Protein AF-X1LSI9-F1 (afdb_monomer_lite)

Radius of gyration: 18.71 Å; chains: 1; bounding box: 46×50×49 Å

Organism: NCBI:txid412755

Foldseek 3Di:
DCCVPVNLVSVLVVQLVVVCVVCVVVVHDDDSVVSSVLSCLQFQWKAWCFAWPFPDDHRDIDGPVVLVVRQVVCVVVVTDRTDIGTDGHDSLVSQLPDLALVSNLVPDPVVVSVVVCVVVVRDGPCQAQVSCVVVVHDGPDPDDPPDDDDD

Sequence (151 aa):
DILHILGKEAVQRYLVDEVQKVYRSQGVNINNKHLETIAHQMLTKVCIDSSGDTELVPGELIDRFRYEDINAKVLAEGGEPATAHIVLLGITRASLNTDSWLSAASFQETTRVLTEAAVCGKIDRLIGLKENVIIGKLIPARYPASQEVPE

Structure (mmCIF, N/CA/C/O backbone):
data_AF-X1LSI9-F1
#
_entry.id   AF-X1LSI9-F1
#
loop_
_atom_site.group_PDB
_atom_site.id
_atom_site.type_symbol
_atom_site.label_atom_id
_atom_site.label_alt_id
_atom_site.label_comp_id
_atom_site.label_asym_id
_atom_site.label_entity_id
_atom_site.label_seq_id
_atom_site.pdbx_PDB_ins_code
_atom_site.Cartn_x
_atom_site.Cartn_y
_atom_site.Cartn_z
_atom_site.occupancy
_atom_site.B_iso_or_equiv
_atom_site.auth_seq_id
_atom_site.auth_comp_id
_atom_site.auth_asym_id
_atom_site.auth_atom_id
_atom_site.pdbx_PDB_model_num
ATOM 1 N N . ASP A 1 1 ? -9.027 -15.765 0.129 1.00 70.12 1 ASP A N 1
ATOM 2 C CA . ASP A 1 1 ? -10.120 -16.393 -0.648 1.00 70.12 1 ASP A CA 1
ATOM 3 C C . ASP A 1 1 ? -11.097 -15.394 -1.251 1.00 70.12 1 ASP A C 1
ATOM 5 O O . ASP A 1 1 ? -11.171 -15.341 -2.469 1.00 70.12 1 ASP A O 1
ATOM 9 N N . ILE A 1 2 ? -11.767 -14.530 -0.471 1.00 83.38 2 ILE A N 1
ATOM 10 C CA . ILE A 1 2 ? -12.724 -13.536 -1.022 1.00 83.38 2 ILE A CA 1
ATOM 11 C C . ILE A 1 2 ? -12.092 -12.658 -2.118 1.00 83.38 2 ILE A C 1
ATOM 13 O O . ILE A 1 2 ? -12.691 -12.490 -3.172 1.00 83.38 2 ILE A O 1
ATOM 17 N N . LEU A 1 3 ? -10.871 -12.146 -1.907 1.00 87.00 3 LEU A N 1
ATOM 18 C CA . LEU A 1 3 ? -10.196 -11.286 -2.890 1.00 87.00 3 LEU A CA 1
ATOM 19 C C . LEU A 1 3 ? -9.946 -11.989 -4.226 1.00 87.00 3 LEU A C 1
ATOM 21 O O . LEU A 1 3 ? -10.146 -11.396 -5.278 1.00 87.00 3 LEU A O 1
ATOM 25 N N . HIS A 1 4 ? -9.511 -13.246 -4.167 1.00 84.62 4 HIS A N 1
ATOM 26 C CA . HIS A 1 4 ? -9.143 -14.022 -5.346 1.00 84.62 4 HIS A CA 1
ATOM 27 C C . HIS A 1 4 ? -10.378 -14.492 -6.127 1.00 84.62 4 HIS A C 1
ATOM 29 O O . HIS A 1 4 ? -10.338 -14.565 -7.347 1.00 84.62 4 HIS A O 1
ATOM 35 N N . ILE A 1 5 ? -11.485 -14.770 -5.427 1.00 87.44 5 ILE A N 1
ATOM 36 C CA . ILE A 1 5 ? -12.710 -15.325 -6.021 1.00 87.44 5 ILE A CA 1
ATOM 37 C C . ILE A 1 5 ? -13.681 -14.221 -6.465 1.00 87.44 5 ILE A C 1
ATOM 39 O O . ILE A 1 5 ? -14.234 -14.283 -7.557 1.00 87.44 5 ILE A O 1
ATOM 43 N N . LEU A 1 6 ? -13.919 -13.225 -5.608 1.00 88.62 6 LEU A N 1
ATOM 44 C CA . LEU A 1 6 ? -14.973 -12.215 -5.778 1.00 88.62 6 LEU A CA 1
ATOM 45 C C . LEU A 1 6 ? -14.426 -10.811 -6.091 1.00 88.62 6 LEU A C 1
ATOM 47 O O . LEU A 1 6 ? -15.198 -9.892 -6.361 1.00 88.62 6 LEU A O 1
ATOM 51 N N . GLY A 1 7 ? -13.104 -10.628 -6.057 1.00 90.56 7 GLY A N 1
ATOM 52 C CA . GLY A 1 7 ? -12.444 -9.370 -6.396 1.00 90.56 7 GLY A CA 1
ATOM 53 C C . GLY A 1 7 ? -12.453 -8.312 -5.286 1.00 90.56 7 GLY A C 1
ATOM 54 O O . GLY A 1 7 ? -12.931 -8.518 -4.166 1.00 90.56 7 GLY A O 1
ATOM 55 N N . LYS A 1 8 ? -11.885 -7.139 -5.605 1.00 90.25 8 LYS A N 1
ATOM 56 C CA . LYS A 1 8 ? -11.628 -6.052 -4.638 1.00 90.25 8 LYS A CA 1
ATOM 57 C C . LYS A 1 8 ? -12.902 -5.491 -4.000 1.00 90.25 8 LYS A C 1
ATOM 59 O O . LYS A 1 8 ? -12.915 -5.209 -2.806 1.00 90.25 8 LYS A O 1
ATOM 64 N N . GLU A 1 9 ? -13.968 -5.337 -4.785 1.00 91.94 9 GLU A N 1
ATOM 65 C CA . GLU A 1 9 ? -15.197 -4.667 -4.343 1.00 91.94 9 GLU A CA 1
ATOM 66 C C . GLU A 1 9 ? -15.929 -5.501 -3.295 1.00 91.94 9 GLU A C 1
ATOM 68 O O . GLU A 1 9 ? -16.407 -4.971 -2.291 1.00 91.94 9 GLU A O 1
ATOM 73 N N . ALA A 1 10 ? -15.947 -6.822 -3.488 1.00 93.44 10 ALA A N 1
ATOM 74 C CA . ALA A 1 10 ? -16.509 -7.754 -2.525 1.00 93.44 10 ALA A CA 1
ATOM 75 C C . ALA A 1 10 ? -15.742 -7.721 -1.197 1.00 93.44 10 ALA A C 1
ATOM 77 O O . ALA A 1 10 ? -16.362 -7.701 -0.136 1.00 93.44 10 ALA A O 1
ATOM 78 N N . VAL A 1 11 ? -14.407 -7.651 -1.243 1.00 93.75 11 VAL A N 1
ATOM 79 C CA . VAL A 1 11 ? -13.572 -7.543 -0.035 1.00 93.75 11 VAL A CA 1
ATOM 80 C C . VAL A 1 11 ? -13.816 -6.232 0.699 1.00 93.75 11 VAL A C 1
ATOM 82 O O . VAL A 1 11 ? -13.988 -6.250 1.914 1.00 93.75 11 VAL A O 1
ATOM 85 N N . GLN A 1 12 ? -13.857 -5.102 -0.011 1.00 93.19 12 GLN A N 1
ATOM 86 C CA . GLN A 1 12 ? -14.129 -3.806 0.616 1.00 93.19 12 GLN A CA 1
ATOM 87 C C . GLN A 1 12 ? -15.495 -3.796 1.297 1.00 93.19 12 GLN A C 1
ATOM 89 O O . GLN A 1 12 ? -15.586 -3.410 2.460 1.00 93.19 12 GLN A O 1
ATOM 94 N N . ARG A 1 13 ? -16.537 -4.277 0.609 1.00 94.50 13 ARG A N 1
ATOM 95 C CA . ARG A 1 13 ? -17.886 -4.361 1.178 1.00 94.50 13 ARG A CA 1
ATOM 96 C C . ARG A 1 13 ? -17.917 -5.256 2.412 1.00 94.50 13 ARG A C 1
ATOM 98 O O . ARG A 1 13 ? -18.436 -4.844 3.440 1.00 94.50 13 ARG A O 1
ATOM 105 N N . TYR A 1 14 ? -17.288 -6.427 2.330 1.00 95.06 14 TYR A N 1
ATOM 106 C CA . TYR A 1 14 ? -17.179 -7.348 3.457 1.00 95.06 14 TYR A CA 1
ATOM 107 C C . TYR A 1 14 ? -16.507 -6.693 4.675 1.00 95.06 14 TYR A C 1
ATOM 109 O O . TYR A 1 14 ? -17.046 -6.748 5.776 1.00 95.06 14 TYR A O 1
ATOM 117 N N . LEU A 1 15 ? -15.364 -6.023 4.484 1.00 94.62 15 LEU A N 1
ATOM 118 C CA . LEU A 1 15 ? -14.651 -5.346 5.573 1.00 94.62 15 LEU A CA 1
ATOM 119 C C . LEU A 1 15 ? -15.494 -4.237 6.212 1.00 94.62 15 LEU A C 1
ATOM 121 O O . LEU A 1 15 ? -15.550 -4.138 7.437 1.00 94.62 15 LEU A O 1
ATOM 125 N N . VAL A 1 16 ? -16.154 -3.416 5.394 1.00 96.00 16 VAL A N 1
ATOM 126 C CA . VAL A 1 16 ? -17.010 -2.327 5.880 1.00 96.00 16 VAL A CA 1
ATOM 127 C C . VAL A 1 16 ? -18.192 -2.887 6.666 1.00 96.00 16 VAL A C 1
ATOM 129 O O . VAL A 1 16 ? -18.447 -2.420 7.774 1.00 96.00 16 VAL A O 1
ATOM 132 N N . ASP A 1 17 ? -18.872 -3.910 6.149 1.00 95.88 17 ASP A N 1
ATOM 133 C CA . ASP A 1 17 ? -20.044 -4.500 6.797 1.00 95.88 17 ASP A CA 1
ATOM 134 C C . ASP A 1 17 ? -19.693 -5.152 8.140 1.00 95.88 17 ASP A C 1
ATOM 136 O O . ASP A 1 17 ? -20.396 -4.931 9.129 1.00 95.88 17 ASP A O 1
ATOM 140 N N . GLU A 1 18 ? -18.598 -5.912 8.213 1.00 96.00 18 GLU A N 1
ATOM 141 C CA . GLU A 1 18 ? -18.164 -6.558 9.458 1.00 96.00 18 GLU A CA 1
ATOM 142 C C . GLU A 1 18 ? -17.761 -5.537 10.527 1.00 96.00 18 GLU A C 1
ATOM 144 O O . GLU A 1 18 ? -18.194 -5.633 11.677 1.00 96.00 18 GLU A O 1
ATOM 149 N N . VAL A 1 19 ? -17.004 -4.502 10.155 1.00 95.38 19 VAL A N 1
ATOM 150 C CA . VAL A 1 19 ? -16.617 -3.443 11.098 1.00 95.38 19 VAL A CA 1
ATOM 151 C C . VAL A 1 19 ? -17.843 -2.638 11.542 1.00 95.38 19 VAL A C 1
ATOM 153 O O . VAL A 1 19 ? -18.018 -2.371 12.734 1.00 95.38 19 VAL A O 1
ATOM 156 N N . GLN A 1 20 ? -18.748 -2.306 10.618 1.00 95.75 20 GLN A N 1
ATOM 157 C CA . GLN A 1 20 ? -19.965 -1.557 10.925 1.00 95.75 20 GLN A CA 1
ATOM 158 C C . GLN A 1 20 ? -20.893 -2.328 11.874 1.00 95.75 20 GLN A C 1
ATOM 160 O O . GLN A 1 20 ? -21.514 -1.709 12.741 1.00 95.75 20 GLN A O 1
ATOM 165 N N . LYS A 1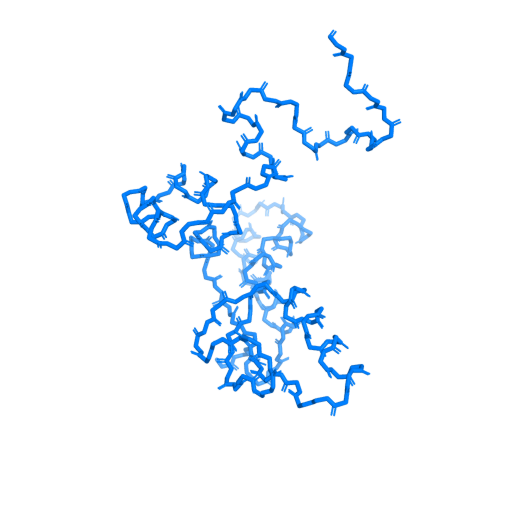 21 ? -20.994 -3.659 11.749 1.00 96.25 21 LYS A N 1
ATOM 166 C CA . LYS A 1 21 ? -21.785 -4.500 12.669 1.00 96.25 21 LYS A CA 1
ATOM 167 C C . LYS A 1 21 ? -21.322 -4.341 14.117 1.00 96.25 21 LYS A C 1
ATOM 169 O O . LYS A 1 21 ? -22.168 -4.173 14.992 1.00 96.25 21 LYS A O 1
ATOM 174 N N . VAL A 1 22 ? -20.010 -4.318 14.357 1.00 96.44 22 VAL A N 1
ATOM 175 C CA . VAL A 1 22 ? -19.431 -4.148 15.702 1.00 96.44 22 VAL A CA 1
ATOM 176 C C . VAL A 1 22 ? -19.699 -2.748 16.262 1.00 96.44 22 VAL A C 1
ATOM 178 O O . VAL A 1 22 ? -20.077 -2.605 17.424 1.00 96.44 22 VAL A O 1
ATOM 181 N N . TYR A 1 23 ? -19.564 -1.699 15.445 1.00 95.88 23 TYR A N 1
ATOM 182 C CA . TYR A 1 23 ? -19.891 -0.339 15.891 1.00 95.88 23 TYR A CA 1
ATOM 183 C C . TYR A 1 23 ? -21.383 -0.182 16.201 1.00 95.88 23 TYR A C 1
ATOM 185 O O . TYR A 1 23 ? -21.746 0.356 17.249 1.00 95.88 23 TYR A O 1
ATOM 193 N N . ARG A 1 24 ? -22.253 -0.734 15.346 1.00 94.50 24 ARG A N 1
ATOM 194 C CA . ARG A 1 24 ? -23.705 -0.737 15.568 1.00 94.50 24 ARG A CA 1
ATOM 195 C C . ARG A 1 24 ? -24.094 -1.512 16.823 1.00 94.50 24 ARG A C 1
ATOM 197 O O . ARG A 1 24 ? -24.954 -1.037 17.558 1.00 94.50 24 ARG A O 1
ATOM 204 N N . SER A 1 25 ? -23.457 -2.650 17.110 1.00 95.81 25 SER A N 1
ATOM 205 C CA . SER A 1 25 ? -23.746 -3.417 18.330 1.00 95.81 25 SER A CA 1
ATOM 206 C C . SER A 1 25 ? -23.356 -2.674 19.610 1.00 95.81 25 SER A C 1
ATOM 208 O O . SER A 1 25 ? -23.918 -2.945 20.663 1.00 95.81 25 SER A O 1
ATOM 210 N N . GLN A 1 26 ? -22.422 -1.723 19.523 1.00 95.19 26 GLN A N 1
ATOM 211 C CA . GLN A 1 26 ? -22.032 -0.841 20.629 1.00 95.19 26 GLN A CA 1
ATOM 212 C C . GLN A 1 26 ? -22.818 0.483 20.646 1.00 95.19 26 GLN A C 1
ATOM 214 O O . GLN A 1 26 ? -22.520 1.365 21.447 1.00 95.19 26 GLN A O 1
ATOM 219 N N . GLY A 1 27 ? -23.812 0.650 19.763 1.00 93.88 27 GLY A N 1
ATOM 220 C CA . GLY A 1 27 ? -24.618 1.870 19.666 1.00 93.88 27 GLY A CA 1
ATOM 221 C C . GLY A 1 27 ? -23.879 3.072 19.067 1.00 93.88 27 GLY A C 1
ATOM 222 O O . GLY A 1 27 ? -24.372 4.196 19.151 1.00 93.88 27 GLY A O 1
ATOM 223 N N . VAL A 1 28 ? -22.711 2.862 18.455 1.00 96.69 28 VAL A N 1
ATOM 224 C CA . VAL A 1 28 ? -21.904 3.928 17.852 1.00 96.69 28 VAL A CA 1
ATOM 225 C C . VAL A 1 28 ? -22.239 4.045 16.368 1.00 96.69 28 VAL A C 1
ATOM 227 O O . VAL A 1 28 ? -22.146 3.079 15.610 1.00 96.69 28 VAL A O 1
ATOM 230 N N . ASN A 1 29 ? -22.610 5.251 15.933 1.00 93.12 29 ASN A N 1
ATOM 231 C CA . ASN A 1 29 ? -22.888 5.531 14.528 1.00 93.12 29 ASN A CA 1
ATOM 232 C C . ASN A 1 29 ? -21.647 6.102 13.827 1.00 93.12 29 ASN A C 1
ATOM 234 O O . ASN A 1 29 ? -21.182 7.189 14.166 1.00 93.12 29 ASN A O 1
ATOM 238 N N . ILE A 1 30 ? -21.138 5.381 12.827 1.00 94.31 30 ILE A N 1
ATOM 239 C CA . ILE A 1 30 ? -20.032 5.805 11.961 1.00 94.31 30 ILE A CA 1
ATOM 240 C C . ILE A 1 30 ? -20.501 5.739 10.512 1.00 94.31 30 ILE A C 1
ATOM 242 O O . ILE A 1 30 ? -21.195 4.804 10.117 1.00 94.31 30 ILE A O 1
ATOM 246 N N . ASN A 1 31 ? -20.130 6.745 9.720 1.00 95.50 31 ASN A N 1
ATOM 247 C CA . ASN A 1 31 ? -20.418 6.766 8.292 1.00 95.50 31 ASN A CA 1
ATOM 248 C C . ASN A 1 31 ? -19.449 5.844 7.533 1.00 95.50 31 ASN A C 1
ATOM 250 O O . ASN A 1 31 ? -18.231 5.993 7.667 1.00 95.50 31 ASN A O 1
ATOM 254 N N . ASN A 1 32 ? -19.997 4.963 6.691 1.00 95.25 32 ASN A N 1
ATOM 255 C CA . ASN A 1 32 ? -19.255 4.001 5.874 1.00 95.25 32 ASN A CA 1
ATOM 256 C C . ASN A 1 32 ? -18.087 4.623 5.102 1.00 95.25 32 ASN A C 1
ATOM 258 O O . ASN A 1 32 ? -17.038 3.991 5.012 1.00 95.25 32 ASN A O 1
ATOM 262 N N . LYS A 1 33 ? -18.207 5.879 4.642 1.00 95.56 33 LYS A N 1
ATOM 263 C CA . LYS A 1 33 ? -17.139 6.571 3.901 1.00 95.56 33 LYS A CA 1
ATOM 264 C C . LYS A 1 33 ? -15.787 6.539 4.622 1.00 95.56 33 LYS A C 1
ATOM 266 O O . LYS A 1 33 ? -14.746 6.482 3.986 1.00 95.56 33 LYS A O 1
ATOM 271 N N . HIS A 1 34 ? -15.787 6.580 5.958 1.00 95.00 34 HIS A N 1
ATOM 272 C CA . HIS A 1 34 ? -14.553 6.558 6.743 1.00 95.00 34 HIS A CA 1
ATOM 273 C C . HIS A 1 34 ? -13.889 5.181 6.714 1.00 95.00 34 HIS A C 1
ATOM 275 O O . HIS A 1 34 ? -12.670 5.088 6.585 1.00 95.00 34 HIS A O 1
ATOM 281 N N . LEU A 1 35 ? -14.693 4.121 6.803 1.00 95.25 35 LEU A N 1
ATOM 282 C CA . LEU A 1 35 ? -14.223 2.741 6.730 1.00 95.25 35 LEU A CA 1
ATOM 283 C C . LEU A 1 35 ? -13.766 2.397 5.311 1.00 95.25 35 LEU A C 1
ATOM 285 O O . LEU A 1 35 ? -12.728 1.764 5.139 1.00 95.25 35 LEU A O 1
ATOM 289 N N . GLU A 1 36 ? -14.492 2.872 4.299 1.00 95.25 36 GLU A N 1
ATOM 290 C CA . GLU A 1 36 ? -14.150 2.699 2.886 1.00 95.25 36 GLU A CA 1
ATOM 291 C C . GLU A 1 36 ? -12.799 3.330 2.547 1.00 95.25 36 GLU A C 1
ATOM 293 O O . GLU A 1 36 ? -11.976 2.681 1.903 1.00 95.25 36 GLU A O 1
ATOM 298 N N . THR A 1 37 ? -12.516 4.542 3.037 1.00 94.50 37 THR A N 1
ATOM 299 C CA . THR A 1 37 ? -11.203 5.179 2.847 1.00 94.50 37 THR A CA 1
ATOM 300 C C . THR A 1 37 ? -10.068 4.344 3.447 1.00 94.50 37 THR A C 1
ATOM 302 O O . THR A 1 37 ? -9.011 4.207 2.832 1.00 94.50 37 THR A O 1
ATOM 305 N N . ILE A 1 38 ? -10.276 3.740 4.622 1.00 94.50 38 ILE A N 1
ATOM 306 C CA . ILE A 1 38 ? -9.267 2.875 5.255 1.00 94.50 38 ILE A CA 1
ATOM 307 C C . ILE A 1 38 ? -9.104 1.571 4.462 1.00 94.50 38 ILE A C 1
ATOM 309 O O . ILE A 1 38 ? -7.983 1.173 4.148 1.00 94.50 38 ILE A O 1
ATOM 313 N N . ALA A 1 39 ? -10.211 0.923 4.092 1.00 94.19 39 ALA A N 1
ATOM 314 C CA . ALA A 1 39 ? -10.200 -0.317 3.319 1.00 94.19 39 ALA A CA 1
ATOM 315 C C . ALA A 1 39 ? -9.594 -0.124 1.920 1.00 94.19 39 ALA A C 1
ATOM 317 O O . ALA A 1 39 ? -8.960 -1.032 1.387 1.00 94.19 39 ALA A O 1
ATOM 318 N N . HIS A 1 40 ? -9.753 1.061 1.325 1.00 92.62 40 HIS A N 1
ATOM 319 C CA . HIS A 1 40 ? -9.083 1.435 0.085 1.00 92.62 40 HIS A CA 1
ATOM 320 C C . HIS A 1 40 ? -7.560 1.401 0.237 1.00 92.62 40 HIS A C 1
ATOM 322 O O . HIS A 1 40 ? -6.894 0.761 -0.573 1.00 92.62 40 HIS A O 1
ATOM 328 N N . GLN A 1 41 ? -7.021 1.991 1.309 1.00 92.31 41 GLN A N 1
ATOM 329 C CA . GLN A 1 41 ? -5.578 2.011 1.569 1.00 92.31 41 GLN A CA 1
ATOM 330 C C . GLN A 1 41 ? -4.978 0.606 1.762 1.00 92.31 41 GLN A C 1
ATOM 332 O O . GLN A 1 41 ? -3.802 0.377 1.477 1.00 92.31 41 GLN A O 1
ATOM 337 N N . MET A 1 42 ? -5.782 -0.350 2.232 1.00 94.31 42 MET A N 1
ATOM 338 C CA . MET A 1 42 ? -5.380 -1.750 2.409 1.00 94.31 42 MET A CA 1
ATOM 339 C C . MET A 1 42 ? -5.262 -2.528 1.085 1.00 94.31 42 MET A C 1
ATOM 341 O O . MET A 1 42 ? -4.673 -3.607 1.075 1.00 94.31 42 MET A O 1
ATOM 345 N N . LEU A 1 43 ? -5.809 -2.006 -0.020 1.00 92.81 43 LEU A N 1
ATOM 346 C CA . LEU A 1 43 ? -5.886 -2.667 -1.335 1.00 92.81 43 LEU A CA 1
ATOM 347 C C . LEU A 1 43 ? -5.147 -1.902 -2.448 1.00 92.81 43 LEU A C 1
ATOM 349 O O . LEU A 1 43 ? -5.317 -2.206 -3.628 1.00 92.81 43 LEU A O 1
ATOM 353 N N . THR A 1 44 ? -4.344 -0.896 -2.095 1.00 91.75 44 THR A N 1
ATOM 354 C CA . THR A 1 44 ? -3.633 -0.042 -3.063 1.00 91.75 44 THR A CA 1
ATOM 355 C C . THR A 1 44 ? -2.430 -0.739 -3.712 1.00 91.75 44 THR A C 1
ATOM 357 O O . THR A 1 44 ? -1.974 -0.312 -4.768 1.00 91.75 44 THR A O 1
ATOM 360 N N . LYS A 1 45 ? -1.903 -1.813 -3.110 1.00 93.44 45 LYS A N 1
ATOM 361 C CA . LYS A 1 45 ? -0.694 -2.496 -3.592 1.00 93.44 45 LYS A CA 1
ATOM 362 C C . LYS A 1 45 ? -1.015 -3.746 -4.416 1.00 93.44 45 LYS A C 1
ATOM 364 O O . LYS A 1 45 ? -1.979 -4.467 -4.142 1.00 93.44 45 LYS A O 1
ATOM 369 N N . VAL A 1 46 ? -0.164 -4.012 -5.400 1.00 94.81 46 VAL A N 1
ATOM 370 C CA . VAL A 1 46 ? -0.165 -5.237 -6.210 1.00 94.81 46 VAL A CA 1
ATOM 371 C C . VAL A 1 46 ? 1.166 -5.964 -6.042 1.00 94.81 46 VAL A C 1
ATOM 373 O O . VAL A 1 46 ? 2.192 -5.326 -5.809 1.00 94.81 46 VAL A O 1
ATOM 376 N N . CYS A 1 47 ? 1.134 -7.291 -6.124 1.00 95.12 47 CYS A N 1
ATOM 377 C CA . CYS A 1 47 ? 2.319 -8.140 -6.138 1.00 95.12 47 CYS A CA 1
ATOM 378 C C . CYS A 1 47 ? 2.558 -8.626 -7.563 1.00 95.12 47 CYS A C 1
ATOM 380 O O . CYS A 1 47 ? 1.632 -9.138 -8.197 1.00 95.12 47 CYS A O 1
ATOM 382 N N . ILE A 1 48 ? 3.775 -8.438 -8.061 1.00 96.50 48 ILE A N 1
ATOM 383 C CA . ILE A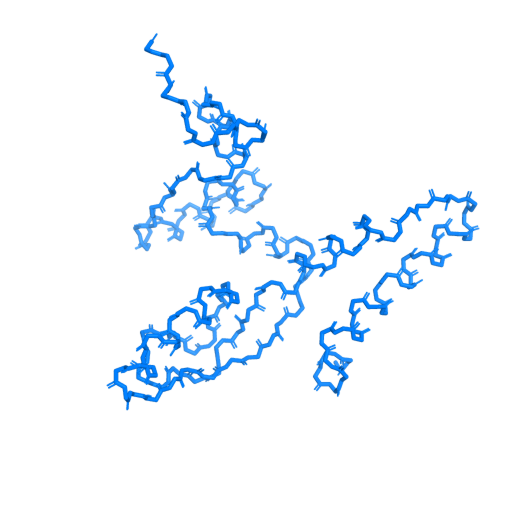 1 48 ? 4.143 -8.827 -9.422 1.00 96.50 48 ILE A CA 1
ATOM 384 C C . ILE A 1 48 ? 4.269 -10.349 -9.513 1.00 96.50 48 ILE A C 1
ATOM 386 O O . ILE A 1 48 ? 4.999 -10.965 -8.741 1.00 96.50 48 ILE A O 1
ATOM 390 N N . ASP A 1 49 ? 3.583 -10.945 -10.482 1.00 95.25 49 ASP A N 1
ATOM 391 C CA . ASP A 1 49 ? 3.656 -12.374 -10.795 1.00 95.25 49 ASP A CA 1
ATOM 392 C C . ASP A 1 49 ? 4.704 -12.655 -11.877 1.00 95.25 49 ASP A C 1
ATOM 394 O O . ASP A 1 49 ? 5.512 -13.572 -11.742 1.00 95.25 49 ASP A O 1
ATOM 398 N N . SER A 1 50 ? 4.709 -11.846 -12.940 1.00 94.56 50 SER A N 1
ATOM 399 C CA . SER A 1 50 ? 5.655 -11.935 -14.056 1.00 94.56 50 SER A CA 1
ATOM 400 C C . SER A 1 50 ? 6.072 -10.537 -14.484 1.00 94.56 50 SER A C 1
ATOM 402 O O . SER A 1 50 ? 5.234 -9.637 -14.543 1.00 94.56 50 SER A O 1
ATOM 404 N N . SER A 1 51 ? 7.355 -10.359 -14.793 1.00 93.19 51 SER A N 1
ATOM 405 C CA . SER A 1 51 ? 7.928 -9.077 -15.207 1.00 93.19 51 SER A CA 1
ATOM 406 C C . SER A 1 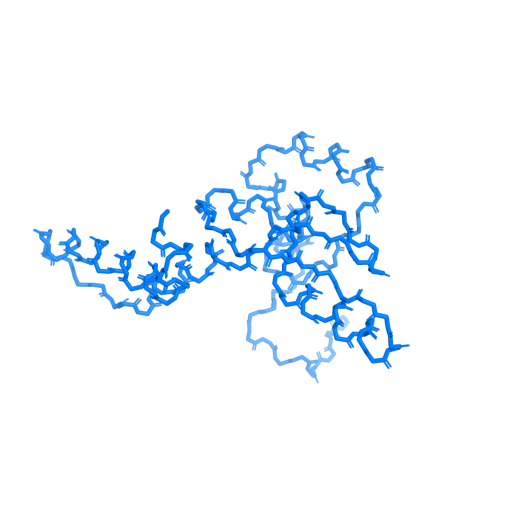51 ? 7.560 -8.684 -16.639 1.00 93.19 51 SER A C 1
ATOM 408 O O . SER A 1 51 ? 7.540 -7.493 -16.945 1.00 93.19 51 SER A O 1
ATOM 410 N N . GLY A 1 52 ? 7.271 -9.652 -17.517 1.00 91.94 52 GLY A N 1
ATOM 411 C CA . GLY A 1 52 ? 7.216 -9.395 -18.961 1.00 91.94 52 GLY A CA 1
ATOM 412 C C . GLY A 1 52 ? 8.498 -8.696 -19.432 1.00 91.94 52 GLY A C 1
ATOM 413 O O . GLY A 1 52 ? 9.587 -9.035 -18.959 1.00 91.94 52 GLY A O 1
ATOM 414 N N . ASP A 1 53 ? 8.337 -7.666 -20.263 1.00 91.50 53 ASP A N 1
ATOM 415 C CA . ASP A 1 53 ? 9.408 -6.774 -20.732 1.00 91.50 53 ASP A CA 1
ATOM 416 C C . ASP A 1 53 ? 9.595 -5.525 -19.843 1.00 91.50 53 ASP A C 1
ATOM 418 O O . ASP A 1 53 ? 10.300 -4.583 -20.207 1.00 91.50 53 ASP A O 1
ATOM 422 N N . THR A 1 54 ? 8.950 -5.473 -18.673 1.00 93.31 54 THR A N 1
ATOM 423 C CA . THR A 1 54 ? 9.104 -4.355 -17.731 1.00 93.31 54 THR A CA 1
ATOM 424 C C . THR A 1 54 ? 10.341 -4.527 -16.841 1.00 93.31 54 THR A C 1
ATOM 426 O O . THR A 1 54 ? 10.860 -5.624 -16.657 1.00 93.31 54 THR A O 1
ATOM 429 N N . GLU A 1 55 ? 10.767 -3.444 -16.187 1.00 90.56 55 GLU A N 1
ATOM 430 C CA . GLU A 1 55 ? 11.827 -3.474 -15.165 1.00 90.56 55 GLU A CA 1
ATOM 431 C C . GLU A 1 55 ? 11.355 -4.019 -13.798 1.00 90.56 55 GLU A C 1
ATOM 433 O O . GLU A 1 55 ? 12.102 -3.979 -12.820 1.00 90.56 55 GLU A O 1
ATOM 438 N N . LEU A 1 56 ? 10.103 -4.479 -13.694 1.00 92.81 56 LEU A N 1
ATOM 439 C CA . LEU A 1 56 ? 9.511 -4.923 -12.434 1.00 92.81 56 LEU A CA 1
ATOM 440 C C . LEU A 1 56 ? 10.014 -6.307 -12.033 1.00 92.81 56 LEU A C 1
ATOM 442 O O . LEU A 1 56 ? 10.185 -7.189 -12.874 1.00 92.81 56 LEU A O 1
ATOM 446 N N . VAL A 1 57 ? 10.187 -6.528 -10.730 1.00 92.44 57 VAL A N 1
ATOM 447 C CA . VAL A 1 57 ? 10.698 -7.803 -10.216 1.00 92.44 57 VAL A CA 1
ATOM 448 C C . VAL A 1 57 ? 9.545 -8.691 -9.729 1.00 92.44 57 VAL A C 1
ATOM 450 O O . VAL A 1 57 ? 8.709 -8.229 -8.951 1.00 92.44 57 VAL A O 1
ATOM 453 N N . PRO A 1 58 ? 9.488 -9.981 -10.114 1.00 94.25 58 PRO A N 1
ATOM 454 C CA . PRO A 1 58 ? 8.513 -10.916 -9.557 1.00 94.25 58 PRO A CA 1
ATOM 455 C C . PRO A 1 58 ? 8.583 -10.983 -8.023 1.00 94.25 58 PRO A C 1
ATOM 457 O O . PRO A 1 58 ? 9.660 -11.087 -7.436 1.00 94.25 58 PRO A O 1
ATOM 460 N N . GLY A 1 59 ? 7.427 -10.929 -7.366 1.00 92.50 59 GLY A N 1
ATOM 461 C CA . GLY A 1 59 ? 7.293 -10.871 -5.909 1.00 92.50 59 GLY A CA 1
ATOM 462 C C . GLY A 1 59 ? 7.421 -9.468 -5.304 1.00 92.50 59 GLY A C 1
ATOM 463 O O . GLY A 1 59 ? 7.204 -9.308 -4.100 1.00 92.50 59 GLY A O 1
ATOM 464 N N . GLU A 1 60 ? 7.748 -8.446 -6.098 1.00 91.00 60 GLU A N 1
ATOM 465 C CA . GLU A 1 60 ? 7.791 -7.060 -5.635 1.00 91.00 60 GLU A CA 1
ATOM 466 C C . GLU A 1 60 ? 6.379 -6.531 -5.345 1.00 91.00 60 GLU A C 1
ATOM 468 O O . GLU A 1 60 ? 5.434 -6.766 -6.102 1.00 91.00 60 GLU A O 1
ATOM 473 N N . LEU A 1 61 ? 6.242 -5.788 -4.241 1.00 92.44 61 LEU A N 1
ATOM 474 C CA . LEU A 1 61 ? 5.031 -5.037 -3.923 1.00 92.44 61 LEU A CA 1
ATOM 475 C C . LEU A 1 61 ? 5.166 -3.609 -4.440 1.00 92.44 61 LEU A C 1
ATOM 477 O O . LEU A 1 61 ? 5.965 -2.828 -3.923 1.00 92.44 61 LEU A O 1
ATOM 481 N N . ILE A 1 62 ? 4.326 -3.248 -5.402 1.00 92.50 62 ILE A N 1
ATOM 482 C CA . ILE A 1 62 ? 4.313 -1.917 -6.004 1.00 92.50 62 ILE A CA 1
ATOM 483 C C . ILE A 1 62 ? 2.932 -1.278 -5.885 1.00 92.50 62 ILE A C 1
ATOM 485 O O . ILE A 1 62 ? 1.910 -1.944 -5.697 1.00 92.50 62 ILE A O 1
ATOM 489 N N . ASP A 1 63 ? 2.904 0.052 -5.944 1.00 92.50 63 ASP A N 1
ATOM 490 C CA . ASP A 1 63 ? 1.653 0.782 -6.058 1.00 92.50 63 ASP A CA 1
ATOM 491 C C . ASP A 1 63 ? 0.905 0.410 -7.337 1.00 92.50 63 ASP A C 1
ATOM 493 O O . ASP A 1 63 ? 1.498 0.361 -8.416 1.00 92.50 63 ASP A O 1
ATOM 497 N N . ARG A 1 64 ? -0.402 0.174 -7.219 1.00 91.75 64 ARG A N 1
ATOM 498 C CA . ARG A 1 64 ? -1.246 -0.195 -8.353 1.00 91.75 64 ARG A CA 1
ATOM 499 C C . ARG A 1 64 ? -1.184 0.839 -9.474 1.00 91.75 64 ARG A C 1
ATOM 501 O O . ARG A 1 64 ? -1.085 0.438 -10.628 1.00 91.75 64 ARG A O 1
ATOM 508 N N . PHE A 1 65 ? -1.237 2.132 -9.156 1.00 91.69 65 PHE A N 1
ATOM 509 C CA . PHE A 1 65 ? -1.230 3.170 -10.189 1.00 91.69 65 PHE A CA 1
ATOM 510 C C . PHE A 1 65 ? 0.114 3.207 -10.912 1.00 91.69 65 PHE A C 1
ATOM 512 O O . PHE A 1 65 ? 0.164 3.268 -12.134 1.00 91.69 65 PHE A O 1
ATOM 519 N N . ARG A 1 66 ? 1.212 3.056 -10.164 1.00 92.00 66 ARG A N 1
ATOM 520 C CA . ARG A 1 66 ? 2.555 2.977 -10.746 1.00 92.00 66 ARG A CA 1
ATOM 521 C C . ARG A 1 66 ? 2.729 1.735 -11.627 1.00 92.00 66 ARG A C 1
ATOM 523 O O . ARG A 1 66 ? 3.355 1.828 -12.676 1.00 92.00 66 ARG A O 1
ATOM 530 N N . TYR A 1 67 ? 2.182 0.593 -11.215 1.00 94.75 67 TYR A N 1
ATOM 531 C CA . TYR A 1 67 ? 2.145 -0.621 -12.033 1.00 94.75 67 TYR A CA 1
ATOM 532 C C . TYR A 1 67 ? 1.360 -0.404 -13.335 1.00 94.75 67 TYR A C 1
ATOM 534 O O . TYR A 1 67 ? 1.864 -0.726 -14.410 1.00 94.75 67 TYR A O 1
ATOM 542 N N . GLU A 1 68 ? 0.163 0.187 -13.249 1.00 94.31 68 GLU A N 1
ATOM 543 C CA . GLU A 1 68 ? -0.672 0.509 -14.413 1.00 94.31 68 GLU A CA 1
ATOM 544 C C . GLU A 1 68 ? 0.059 1.469 -15.375 1.00 94.31 68 GLU A C 1
ATOM 546 O O . GLU A 1 68 ? 0.075 1.220 -16.581 1.00 94.31 68 GLU A O 1
ATOM 551 N N . ASP A 1 69 ? 0.749 2.490 -14.857 1.00 95.19 69 ASP A N 1
ATOM 552 C CA . ASP A 1 69 ? 1.535 3.443 -15.653 1.00 95.19 69 ASP A CA 1
ATOM 553 C C . ASP A 1 69 ? 2.732 2.793 -16.368 1.00 95.19 69 ASP A C 1
ATOM 555 O O . ASP A 1 69 ? 3.005 3.101 -17.531 1.00 95.19 69 ASP A O 1
ATOM 559 N N . ILE A 1 70 ? 3.476 1.914 -15.684 1.00 94.56 70 ILE A N 1
ATOM 560 C CA . ILE A 1 70 ? 4.629 1.204 -16.268 1.00 94.56 70 ILE A CA 1
ATOM 561 C C . ILE A 1 70 ? 4.156 0.279 -17.389 1.00 94.56 70 ILE A C 1
ATOM 563 O O . ILE A 1 70 ? 4.702 0.313 -18.491 1.00 94.56 70 ILE A O 1
ATOM 567 N N . ASN A 1 71 ? 3.097 -0.489 -17.139 1.00 94.75 71 ASN A N 1
ATOM 568 C CA . ASN A 1 71 ? 2.532 -1.385 -18.139 1.00 94.75 71 ASN A CA 1
ATOM 569 C C . ASN A 1 71 ? 1.959 -0.642 -19.342 1.00 94.75 71 ASN A C 1
ATOM 571 O O . ASN A 1 71 ? 2.136 -1.095 -20.470 1.00 94.75 71 ASN A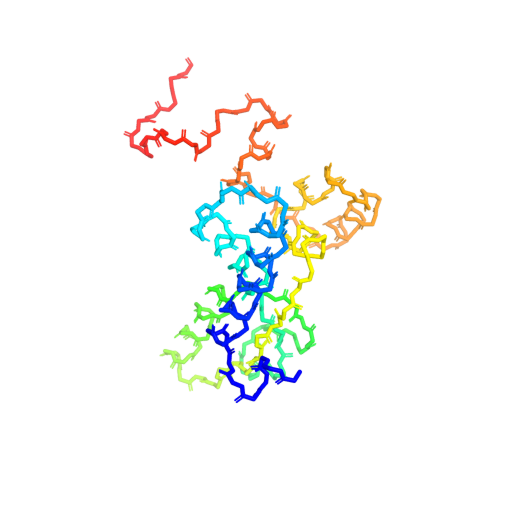 O 1
ATOM 575 N N . ALA A 1 72 ? 1.300 0.499 -19.129 1.00 95.25 72 ALA A N 1
ATOM 576 C CA . ALA A 1 72 ? 0.778 1.311 -20.223 1.00 95.25 72 ALA A CA 1
ATOM 577 C C . ALA A 1 72 ? 1.893 1.792 -21.167 1.00 95.25 72 ALA A C 1
ATOM 579 O O . ALA A 1 72 ? 1.687 1.825 -22.380 1.00 95.25 72 ALA A O 1
ATOM 580 N N . LYS A 1 73 ? 3.079 2.122 -20.634 1.00 94.94 73 LYS A N 1
ATOM 581 C CA . LYS A 1 73 ? 4.249 2.513 -21.438 1.00 94.94 73 LYS A CA 1
ATOM 582 C C . LYS A 1 73 ? 4.803 1.350 -22.253 1.00 94.94 73 LYS A C 1
ATOM 584 O O . LYS A 1 73 ? 4.928 1.482 -23.465 1.00 94.94 73 LYS A O 1
ATOM 589 N N . VAL A 1 74 ? 5.061 0.208 -21.613 1.00 94.31 74 VAL A N 1
ATOM 590 C CA . VAL A 1 74 ? 5.599 -0.980 -22.301 1.00 94.31 74 VAL A CA 1
ATOM 591 C C . VAL A 1 74 ? 4.640 -1.472 -23.384 1.00 94.31 74 VAL A C 1
ATOM 593 O O . VAL A 1 74 ? 5.057 -1.774 -24.500 1.00 94.31 74 VAL A O 1
ATOM 596 N N . LEU A 1 75 ? 3.335 -1.458 -23.103 1.00 93.56 75 LEU A N 1
ATOM 597 C CA . LEU A 1 75 ? 2.321 -1.827 -24.085 1.00 93.56 75 LEU A CA 1
ATOM 598 C C . LEU A 1 75 ? 2.281 -0.853 -25.275 1.00 93.56 75 LEU A C 1
ATOM 600 O O . LEU A 1 75 ? 2.087 -1.284 -26.410 1.00 93.56 75 LEU A O 1
ATOM 604 N N . ALA A 1 76 ? 2.484 0.448 -25.042 1.00 94.25 76 ALA A N 1
ATOM 605 C CA . ALA A 1 76 ? 2.558 1.449 -26.110 1.00 94.25 76 ALA A CA 1
ATOM 606 C C . ALA A 1 76 ? 3.807 1.285 -26.995 1.00 94.25 76 ALA A C 1
ATOM 608 O O . ALA A 1 76 ? 3.766 1.611 -28.181 1.00 94.25 76 ALA A O 1
ATOM 609 N N . GLU A 1 77 ? 4.894 0.755 -26.437 1.00 94.50 77 GLU A N 1
ATOM 610 C CA . GLU A 1 77 ? 6.125 0.403 -27.155 1.00 94.50 77 GLU A CA 1
ATOM 611 C C . GLU A 1 77 ? 6.029 -0.961 -27.868 1.00 94.50 77 GLU A C 1
ATOM 613 O O . GLU A 1 77 ? 6.909 -1.313 -28.653 1.00 94.50 77 GLU A O 1
ATOM 618 N N . GLY A 1 78 ? 4.935 -1.703 -27.658 1.00 92.81 78 GLY A N 1
ATOM 619 C CA . GLY A 1 78 ? 4.669 -3.002 -28.280 1.00 92.81 78 GLY A CA 1
ATOM 620 C C . GLY A 1 78 ? 5.281 -4.200 -27.548 1.00 92.81 78 GLY A C 1
ATOM 621 O O . GLY A 1 78 ? 5.304 -5.290 -28.120 1.00 92.81 78 GLY A O 1
ATOM 622 N N . GLY A 1 79 ? 5.772 -4.009 -26.321 1.00 94.12 79 GLY A N 1
ATOM 623 C CA . GLY A 1 79 ? 6.307 -5.074 -25.471 1.00 94.12 79 GLY A CA 1
ATOM 624 C C . GLY A 1 79 ? 5.235 -5.820 -24.671 1.00 94.12 79 GLY A C 1
ATOM 625 O O . GLY A 1 79 ? 4.055 -5.449 -24.655 1.00 94.12 79 GLY A O 1
ATOM 626 N N . GLU A 1 80 ? 5.656 -6.873 -23.976 1.00 94.38 80 GLU A N 1
ATOM 627 C CA . GLU A 1 80 ? 4.801 -7.670 -23.098 1.00 94.38 80 GLU A CA 1
ATOM 628 C C . GLU A 1 80 ? 4.681 -7.019 -21.700 1.00 94.38 80 GLU A C 1
ATOM 630 O O . GLU A 1 80 ? 5.688 -6.843 -21.008 1.00 94.38 80 GLU A O 1
ATOM 635 N N . PRO A 1 81 ? 3.470 -6.639 -21.243 1.00 95.06 81 PRO A N 1
ATOM 636 C CA . PRO A 1 81 ? 3.287 -6.013 -19.934 1.00 95.06 81 PRO A CA 1
ATOM 637 C C . PRO A 1 81 ? 3.474 -7.017 -18.787 1.00 95.06 81 PRO A C 1
ATOM 639 O O . PRO A 1 81 ? 3.186 -8.206 -18.920 1.00 95.06 81 PRO A O 1
ATOM 642 N N . ALA A 1 82 ? 3.863 -6.524 -17.611 1.00 95.75 82 ALA A N 1
ATOM 643 C CA . ALA A 1 82 ? 3.953 -7.343 -16.407 1.00 95.75 82 ALA A CA 1
ATOM 644 C C . ALA A 1 82 ? 2.569 -7.805 -15.935 1.00 95.75 82 ALA A C 1
ATOM 646 O O . ALA A 1 82 ? 1.600 -7.039 -15.960 1.00 95.75 82 ALA A O 1
ATOM 647 N N . THR A 1 83 ? 2.472 -9.014 -15.389 1.00 95.75 83 THR A N 1
ATOM 648 C CA . THR A 1 83 ? 1.255 -9.502 -14.722 1.00 95.75 83 THR A CA 1
ATOM 649 C C . THR A 1 83 ? 1.390 -9.366 -13.214 1.00 95.75 83 THR A C 1
ATOM 651 O O . THR A 1 83 ? 2.457 -9.624 -12.660 1.00 95.75 83 THR A O 1
ATOM 654 N N . ALA A 1 84 ? 0.310 -8.982 -12.539 1.00 95.56 84 ALA A N 1
ATOM 655 C CA . ALA A 1 84 ? 0.285 -8.818 -11.093 1.00 95.56 84 ALA A CA 1
ATOM 656 C C . ALA A 1 84 ? -1.102 -9.128 -10.525 1.00 95.56 84 ALA A C 1
ATOM 658 O O . ALA A 1 84 ? -2.120 -8.958 -11.205 1.00 95.56 84 ALA A O 1
ATOM 659 N N . HIS A 1 85 ? -1.155 -9.480 -9.244 1.00 93.50 85 HIS A N 1
ATOM 660 C CA . HIS A 1 85 ? -2.400 -9.637 -8.500 1.00 93.50 85 HIS A CA 1
ATOM 661 C C . HIS A 1 85 ? -2.496 -8.635 -7.346 1.00 93.50 85 HIS A C 1
ATOM 663 O O . HIS A 1 85 ? -1.508 -8.235 -6.730 1.00 93.50 85 HIS A O 1
ATOM 669 N N . ILE A 1 86 ? -3.724 -8.218 -7.034 1.00 92.69 86 ILE A N 1
ATOM 670 C CA . ILE A 1 86 ? -3.992 -7.324 -5.902 1.00 92.69 86 ILE A CA 1
ATOM 671 C C . ILE A 1 86 ? -3.732 -8.081 -4.601 1.00 92.69 86 ILE A C 1
ATOM 673 O O . ILE A 1 86 ? -4.191 -9.212 -4.432 1.00 92.69 86 ILE A O 1
ATOM 677 N N . VAL A 1 87 ? -3.063 -7.423 -3.655 1.00 93.25 87 VAL A N 1
ATOM 678 C CA . VAL A 1 87 ? -2.819 -7.972 -2.320 1.00 93.25 87 VAL A CA 1
ATOM 679 C C . VAL A 1 87 ? -3.550 -7.138 -1.277 1.00 93.25 87 VAL A C 1
ATOM 681 O O . VAL A 1 87 ? -3.439 -5.915 -1.245 1.00 93.25 87 VAL A O 1
ATOM 684 N N . LEU A 1 88 ? -4.288 -7.810 -0.390 1.00 93.94 88 LEU A N 1
ATOM 685 C CA . LEU A 1 88 ? -4.850 -7.179 0.801 1.00 93.94 88 LEU A CA 1
ATOM 686 C C . LEU A 1 88 ? -3.776 -7.095 1.888 1.00 93.94 88 LEU A C 1
ATOM 688 O O . LEU A 1 88 ? -3.352 -8.116 2.434 1.00 93.94 88 LEU A O 1
ATOM 692 N N . LEU A 1 89 ? -3.364 -5.879 2.233 1.00 94.06 89 LEU A N 1
ATOM 693 C CA . LEU A 1 89 ? -2.417 -5.615 3.310 1.00 94.06 89 LEU A CA 1
ATOM 694 C C . LEU A 1 89 ? -3.148 -5.143 4.569 1.00 94.06 89 LEU A C 1
ATOM 696 O O . LEU A 1 89 ? -4.021 -4.282 4.520 1.00 94.06 89 LEU A O 1
ATOM 700 N N . GLY A 1 90 ? -2.750 -5.669 5.730 1.00 94.31 90 GLY A N 1
ATOM 701 C CA . GLY A 1 90 ? -3.164 -5.107 7.018 1.00 94.31 90 GLY A CA 1
ATOM 702 C C . GLY A 1 90 ? -2.697 -3.655 7.163 1.00 94.31 90 GLY A C 1
ATOM 703 O O . GLY A 1 90 ? -1.668 -3.286 6.598 1.00 94.31 90 GLY A O 1
ATOM 704 N N . ILE A 1 91 ? -3.398 -2.848 7.966 1.00 93.31 91 ILE A N 1
ATOM 705 C CA . ILE A 1 91 ? -3.117 -1.408 8.134 1.00 93.31 91 ILE A CA 1
ATOM 706 C C . ILE A 1 91 ? -1.647 -1.100 8.466 1.00 93.31 91 ILE A C 1
ATOM 708 O O . ILE A 1 91 ? -1.069 -0.163 7.917 1.00 93.31 91 ILE A O 1
ATOM 712 N N . THR A 1 92 ? -1.007 -1.928 9.297 1.00 92.81 92 THR A N 1
ATOM 713 C CA . THR A 1 92 ? 0.406 -1.779 9.677 1.00 92.81 92 THR A CA 1
ATOM 714 C C . THR A 1 92 ? 1.327 -2.007 8.484 1.00 92.81 92 THR A C 1
ATOM 716 O O . THR A 1 92 ? 2.198 -1.187 8.207 1.00 92.81 92 THR A O 1
ATOM 719 N N . ARG A 1 93 ? 1.105 -3.089 7.724 1.00 91.75 93 ARG A N 1
ATOM 720 C CA . ARG A 1 93 ? 1.905 -3.388 6.529 1.00 91.75 93 ARG A CA 1
ATOM 721 C C . ARG A 1 93 ? 1.664 -2.362 5.429 1.00 91.75 93 ARG A C 1
ATOM 723 O O . ARG A 1 93 ? 2.632 -1.930 4.819 1.00 91.75 93 ARG A O 1
ATOM 730 N N . ALA A 1 94 ? 0.421 -1.938 5.213 1.00 90.69 94 ALA A N 1
ATOM 731 C CA . ALA A 1 94 ? 0.097 -0.885 4.254 1.00 90.69 94 ALA A CA 1
ATOM 732 C C . ALA A 1 94 ? 0.825 0.429 4.596 1.00 90.69 94 ALA A C 1
ATOM 734 O O . ALA A 1 94 ? 1.371 1.073 3.709 1.00 90.69 94 ALA A O 1
ATOM 735 N N . SER A 1 95 ? 0.916 0.775 5.885 1.00 90.31 95 SER A N 1
ATOM 736 C CA . SER A 1 95 ? 1.613 1.984 6.352 1.00 90.31 95 SER A CA 1
ATOM 737 C C . SER A 1 95 ? 3.138 1.901 6.220 1.00 90.31 95 SER A C 1
ATOM 739 O O . SER A 1 95 ? 3.778 2.915 5.956 1.00 90.31 95 SER A O 1
ATOM 741 N N . LEU A 1 96 ? 3.725 0.711 6.395 1.00 90.38 96 LEU A N 1
ATOM 742 C CA . LEU A 1 96 ? 5.164 0.475 6.207 1.00 90.38 96 LEU A CA 1
ATOM 743 C C . LEU A 1 96 ? 5.571 0.404 4.727 1.00 90.38 96 LEU A C 1
ATOM 745 O O . LEU A 1 96 ? 6.715 0.694 4.404 1.00 90.38 96 LEU A O 1
ATOM 749 N N . ASN A 1 97 ? 4.648 0.033 3.835 1.00 88.44 97 ASN A N 1
ATOM 750 C CA . ASN A 1 97 ? 4.871 -0.054 2.385 1.00 88.44 97 ASN A CA 1
ATOM 751 C C . ASN A 1 97 ? 4.395 1.217 1.658 1.00 88.44 97 ASN A C 1
ATOM 753 O O . ASN A 1 97 ? 3.855 1.146 0.555 1.00 88.44 97 ASN A O 1
ATOM 757 N N . THR A 1 98 ? 4.547 2.380 2.291 1.00 87.75 98 THR A N 1
ATOM 758 C CA . THR A 1 98 ? 4.370 3.669 1.612 1.00 87.75 98 THR A CA 1
ATOM 759 C C . THR A 1 98 ? 5.605 3.995 0.767 1.00 87.75 98 THR A C 1
ATOM 761 O O . THR A 1 98 ? 6.696 3.494 1.033 1.00 87.75 98 THR A O 1
ATOM 764 N N . ASP A 1 99 ? 5.448 4.846 -0.244 1.00 85.81 99 ASP A N 1
ATOM 765 C CA . ASP A 1 99 ? 6.535 5.193 -1.169 1.00 85.81 99 ASP A CA 1
ATOM 766 C C . ASP A 1 99 ? 7.606 6.086 -0.513 1.00 85.81 99 ASP A C 1
ATOM 768 O O . ASP A 1 99 ? 8.748 6.144 -0.964 1.00 85.81 99 ASP A O 1
ATOM 772 N N . SER A 1 100 ? 7.239 6.770 0.572 1.00 92.25 100 SER A N 1
ATOM 773 C CA . SER A 1 100 ? 8.127 7.622 1.359 1.00 92.25 100 SER A CA 1
ATOM 774 C C . SER A 1 100 ? 8.810 6.832 2.468 1.00 92.25 100 SER A C 1
ATOM 776 O O . SER A 1 100 ? 8.191 6.418 3.460 1.00 92.25 100 SER A O 1
ATOM 778 N N . TRP A 1 101 ? 10.119 6.634 2.320 1.00 94.25 101 TRP A N 1
ATOM 779 C CA . TRP A 1 101 ? 10.902 5.956 3.344 1.00 94.25 101 TRP A CA 1
ATOM 780 C C . TRP A 1 101 ? 10.969 6.791 4.625 1.00 94.25 101 TRP A C 1
ATOM 782 O O . TRP A 1 101 ? 11.027 6.213 5.711 1.00 94.25 101 TRP A O 1
ATOM 792 N N . LEU A 1 102 ? 10.902 8.126 4.534 1.00 94.62 102 LEU A N 1
ATOM 793 C CA . LEU A 1 102 ? 10.951 9.002 5.705 1.00 94.62 102 LEU A CA 1
ATOM 794 C C . LEU A 1 102 ? 9.680 8.859 6.549 1.00 94.62 102 LEU A C 1
ATOM 796 O O . LEU A 1 102 ? 9.748 8.714 7.774 1.00 94.62 102 LEU A O 1
ATOM 800 N N . SER A 1 103 ? 8.514 8.822 5.902 1.00 93.38 103 SER A N 1
ATOM 801 C CA . SER A 1 103 ? 7.249 8.563 6.593 1.00 93.38 103 SER A CA 1
ATOM 802 C C . SER A 1 103 ? 7.206 7.146 7.159 1.00 93.38 103 SER A C 1
ATOM 804 O O . SER A 1 103 ? 6.806 6.976 8.314 1.00 93.38 103 SER A O 1
ATOM 806 N N . ALA A 1 104 ? 7.640 6.137 6.397 1.00 93.56 104 ALA A N 1
ATOM 807 C CA . ALA A 1 104 ? 7.692 4.755 6.877 1.00 93.56 104 ALA A CA 1
ATOM 808 C C . ALA A 1 104 ? 8.587 4.616 8.124 1.00 93.56 104 ALA A C 1
ATOM 810 O O . ALA A 1 104 ? 8.148 4.066 9.134 1.00 93.56 104 ALA A O 1
ATOM 811 N N . ALA A 1 105 ? 9.794 5.193 8.097 1.00 95.19 105 ALA A N 1
ATOM 812 C CA . ALA A 1 105 ? 10.756 5.140 9.199 1.00 95.19 105 ALA A CA 1
ATOM 813 C C . ALA A 1 105 ? 10.257 5.844 10.473 1.00 95.19 105 ALA A C 1
ATOM 815 O O . ALA A 1 105 ? 10.606 5.426 11.579 1.00 95.19 105 ALA A O 1
ATOM 816 N N . SER A 1 106 ? 9.431 6.888 10.324 1.00 95.50 106 SER A N 1
ATOM 817 C CA . SER A 1 106 ? 8.796 7.596 11.447 1.00 95.50 106 SER A CA 1
ATOM 818 C C . SER A 1 106 ? 7.660 6.812 12.110 1.00 95.50 106 SER A C 1
ATOM 820 O O . SER A 1 106 ? 7.254 7.143 13.222 1.00 95.50 106 SER A O 1
ATOM 822 N N . PHE A 1 107 ? 7.114 5.798 11.430 1.00 94.06 107 PHE A N 1
ATOM 823 C CA . PHE A 1 107 ? 6.032 4.985 11.969 1.00 94.06 107 PHE A CA 1
ATOM 824 C C . PHE A 1 107 ? 6.576 3.886 12.884 1.00 94.06 107 PHE A C 1
ATOM 826 O O . PHE A 1 107 ? 6.334 3.930 14.089 1.00 94.06 107 PHE A O 1
ATOM 833 N N . GLN A 1 108 ? 7.284 2.904 12.318 1.00 93.62 108 GLN A N 1
ATOM 834 C CA . GLN A 1 108 ? 7.863 1.755 13.026 1.00 93.62 108 GLN A CA 1
ATOM 835 C C . GLN A 1 108 ? 9.076 1.210 12.249 1.00 93.62 108 GLN A C 1
ATOM 837 O O . GLN A 1 108 ? 9.331 1.617 11.120 1.00 93.62 108 GLN A O 1
ATOM 842 N N . GLU A 1 109 ? 9.818 0.271 12.849 1.00 93.50 109 GLU A N 1
ATOM 843 C CA . GLU A 1 109 ? 10.929 -0.456 12.202 1.00 93.50 109 GLU A CA 1
ATOM 844 C C . GLU A 1 109 ? 12.032 0.447 11.608 1.00 93.50 109 GLU A C 1
ATOM 846 O O . GLU A 1 109 ? 12.666 0.106 10.608 1.00 93.50 109 GLU A O 1
ATOM 851 N N . THR A 1 110 ? 12.297 1.588 12.252 1.00 95.94 110 THR A N 1
ATOM 852 C CA . THR A 1 110 ? 13.175 2.666 11.766 1.00 95.94 110 THR A CA 1
ATOM 853 C C . THR A 1 110 ? 14.527 2.172 11.248 1.00 95.94 110 THR A C 1
ATOM 855 O O . THR A 1 110 ? 14.924 2.537 10.145 1.00 95.94 110 THR A O 1
ATOM 858 N N . THR A 1 111 ? 15.224 1.304 11.992 1.00 97.00 111 THR A N 1
ATOM 859 C CA . THR A 1 111 ? 16.529 0.766 11.571 1.00 97.00 111 THR A CA 1
ATOM 860 C C . THR A 1 111 ? 16.434 0.006 10.252 1.00 97.00 111 THR A C 1
ATOM 862 O O . THR A 1 111 ? 17.227 0.258 9.352 1.00 97.00 111 THR A O 1
ATOM 865 N N . ARG A 1 112 ? 15.438 -0.879 10.104 1.00 95.38 112 ARG A N 1
ATOM 866 C CA . ARG A 1 112 ? 15.252 -1.681 8.886 1.00 95.38 112 ARG A CA 1
ATOM 867 C C . ARG A 1 112 ? 14.965 -0.786 7.683 1.00 95.38 112 ARG A C 1
ATOM 869 O O . ARG A 1 112 ? 15.603 -0.945 6.647 1.00 95.38 112 ARG A O 1
ATOM 876 N N . VAL A 1 113 ? 14.044 0.167 7.842 1.00 95.00 113 VAL A N 1
ATOM 877 C CA . VAL A 1 113 ? 13.632 1.079 6.764 1.00 95.00 113 VAL A CA 1
ATOM 878 C C . VAL A 1 113 ? 14.801 1.950 6.297 1.00 95.00 113 VAL A C 1
ATOM 880 O O . VAL A 1 113 ? 15.023 2.077 5.095 1.00 95.00 113 VAL A O 1
ATOM 883 N N . LEU A 1 114 ? 15.583 2.511 7.226 1.00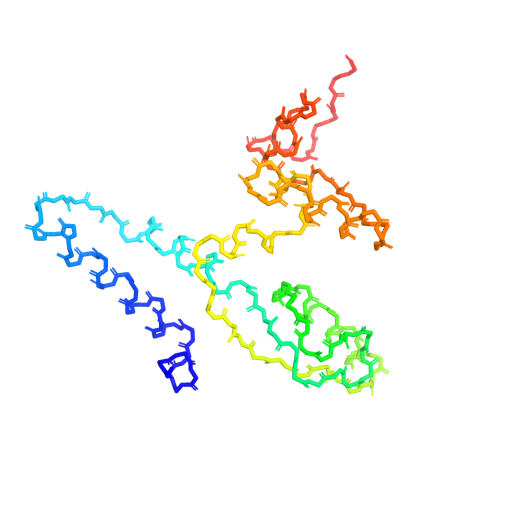 95.94 114 LEU A N 1
ATOM 884 C CA . LEU A 1 114 ? 16.739 3.344 6.882 1.00 95.94 114 LEU A CA 1
ATOM 885 C C . LEU A 1 114 ? 17.861 2.541 6.218 1.00 95.94 114 LEU A C 1
ATOM 887 O O . LEU A 1 114 ? 18.457 3.022 5.257 1.00 95.94 114 LEU A O 1
ATOM 891 N N . THR A 1 115 ? 18.140 1.321 6.689 1.00 96.50 115 THR A N 1
ATOM 892 C CA . THR A 1 115 ? 19.138 0.449 6.054 1.00 96.50 115 THR A CA 1
ATOM 893 C C . THR A 1 115 ? 18.743 0.113 4.621 1.00 96.50 115 THR A C 1
ATOM 895 O O . THR A 1 115 ? 19.566 0.243 3.720 1.00 96.50 115 THR A O 1
ATOM 898 N N . GLU A 1 116 ? 17.488 -0.267 4.386 1.00 92.06 116 GLU A N 1
ATOM 899 C CA . GLU A 1 116 ? 16.998 -0.579 3.041 1.00 92.06 116 GLU A CA 1
ATOM 900 C C . GLU A 1 116 ? 17.050 0.651 2.123 1.00 92.06 116 GLU A C 1
ATOM 902 O O . GLU A 1 116 ? 17.531 0.568 0.994 1.00 92.06 116 GLU A O 1
ATOM 907 N N . ALA A 1 117 ? 16.621 1.816 2.618 1.00 94.06 117 ALA A N 1
ATOM 908 C CA . ALA A 1 117 ? 16.689 3.063 1.863 1.00 94.06 117 ALA A CA 1
ATOM 909 C C . ALA A 1 117 ?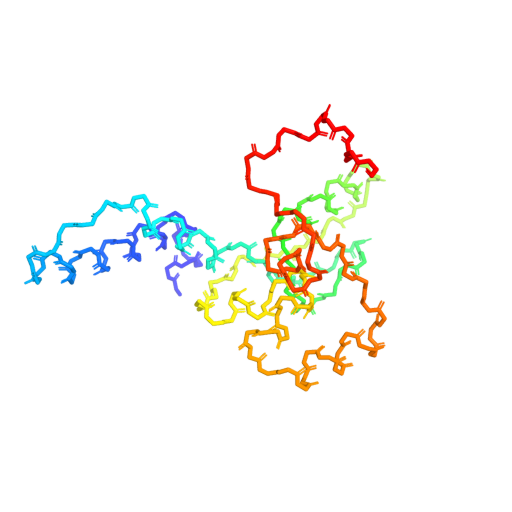 18.132 3.446 1.499 1.00 94.06 117 ALA A C 1
ATOM 911 O O . ALA A 1 117 ? 18.372 3.861 0.366 1.00 94.06 117 ALA A O 1
ATOM 912 N N . ALA A 1 118 ? 19.088 3.263 2.415 1.00 96.00 118 ALA A N 1
ATOM 913 C CA . ALA A 1 118 ? 20.501 3.545 2.174 1.00 96.00 118 ALA A CA 1
ATOM 914 C C . ALA A 1 118 ? 21.125 2.576 1.159 1.00 96.00 118 ALA A C 1
ATOM 916 O O . ALA A 1 118 ? 21.817 3.019 0.245 1.00 96.00 118 ALA A O 1
ATOM 917 N N . VAL A 1 119 ? 20.850 1.271 1.282 1.00 95.56 119 VAL A N 1
ATOM 918 C CA . VAL A 1 119 ? 21.360 0.243 0.355 1.00 95.56 119 VAL A CA 1
ATOM 919 C C . VAL A 1 119 ? 20.809 0.450 -1.057 1.00 95.56 119 VAL A C 1
ATOM 921 O O . VAL A 1 119 ? 21.553 0.343 -2.027 1.00 95.56 119 VAL A O 1
ATOM 924 N N . CYS A 1 120 ? 19.524 0.782 -1.179 1.00 90.25 120 CYS A N 1
ATOM 925 C CA . CYS A 1 120 ? 18.874 1.017 -2.467 1.00 90.25 120 CYS A CA 1
ATOM 926 C C . CYS A 1 120 ? 19.053 2.449 -3.004 1.00 90.25 120 CYS A C 1
ATOM 928 O O . CYS A 1 120 ? 18.561 2.742 -4.091 1.00 90.25 120 CYS A O 1
ATOM 930 N N . GLY A 1 121 ? 19.683 3.358 -2.249 1.00 93.19 121 GLY A N 1
ATOM 931 C CA . GLY A 1 121 ? 19.804 4.772 -2.622 1.00 93.19 121 GLY A CA 1
ATOM 932 C C . GLY A 1 121 ? 18.453 5.472 -2.836 1.00 93.19 121 GLY A C 1
ATOM 933 O O . GLY A 1 121 ? 18.325 6.295 -3.743 1.00 93.19 121 GLY A O 1
ATOM 934 N N . LYS A 1 122 ? 17.420 5.127 -2.050 1.00 92.56 122 LYS A N 1
ATOM 935 C CA . LYS A 1 122 ? 16.053 5.648 -2.234 1.00 92.56 122 LYS A CA 1
ATOM 936 C C . LYS A 1 122 ? 16.002 7.160 -1.991 1.00 92.56 122 LYS A C 1
ATOM 938 O O . LYS A 1 122 ? 16.442 7.659 -0.956 1.00 92.56 122 LYS A O 1
ATOM 943 N N . ILE A 1 123 ? 15.375 7.884 -2.915 1.00 93.12 123 ILE A N 1
ATOM 944 C CA . ILE A 1 123 ? 15.155 9.332 -2.814 1.00 93.12 123 ILE A CA 1
ATOM 945 C C . ILE A 1 123 ? 13.714 9.585 -2.366 1.00 93.12 123 ILE A C 1
ATOM 947 O O . ILE A 1 123 ? 12.777 9.153 -3.037 1.00 93.12 123 ILE A O 1
ATOM 951 N N . ASP A 1 124 ? 13.539 10.310 -1.260 1.00 93.62 124 ASP A N 1
ATOM 952 C CA . ASP A 1 124 ? 12.221 10.756 -0.804 1.00 93.62 124 ASP A CA 1
ATOM 953 C C . ASP A 1 124 ? 11.853 12.086 -1.467 1.00 93.62 124 ASP A C 1
ATOM 955 O O . ASP A 1 124 ? 12.631 13.040 -1.444 1.00 93.62 124 ASP A O 1
ATOM 959 N N . ARG A 1 125 ? 10.666 12.153 -2.075 1.00 91.94 125 ARG A N 1
ATOM 960 C CA . ARG A 1 125 ? 10.193 13.351 -2.785 1.00 91.94 125 ARG A CA 1
ATOM 961 C C . ARG A 1 125 ? 9.377 14.300 -1.907 1.00 91.94 125 ARG A C 1
ATOM 963 O O . ARG A 1 125 ? 8.951 15.337 -2.410 1.00 91.94 125 ARG A O 1
ATOM 970 N N . LEU A 1 126 ? 9.145 13.971 -0.632 1.00 90.62 126 LEU A N 1
ATOM 971 C CA . LEU A 1 126 ? 8.424 14.818 0.328 1.00 90.62 126 LEU A CA 1
ATOM 972 C C . LEU A 1 126 ? 7.035 15.256 -0.186 1.00 90.62 126 LEU A C 1
ATOM 974 O O . LEU A 1 126 ? 6.628 16.405 -0.025 1.00 90.62 126 LEU A O 1
ATOM 978 N N . ILE A 1 127 ? 6.315 14.354 -0.858 1.00 89.12 127 ILE A N 1
ATOM 979 C CA . ILE A 1 127 ? 5.002 14.650 -1.464 1.00 89.12 127 ILE A CA 1
ATOM 980 C C . ILE A 1 127 ? 3.880 14.570 -0.420 1.00 89.12 127 ILE A C 1
ATOM 982 O O . ILE A 1 127 ? 2.825 15.166 -0.605 1.00 89.12 127 ILE A O 1
ATOM 986 N N . GLY A 1 128 ? 4.078 13.817 0.661 1.00 90.00 128 GLY A N 1
ATOM 987 C CA . GLY A 1 128 ? 3.040 13.533 1.644 1.00 90.00 128 GLY A CA 1
ATOM 988 C C . GLY A 1 128 ? 2.970 14.542 2.790 1.00 90.00 128 GLY A C 1
ATOM 989 O O . GLY A 1 128 ? 3.692 15.532 2.873 1.00 90.00 128 GLY A O 1
ATOM 990 N N . LEU A 1 129 ? 2.040 14.295 3.707 1.00 92.50 129 LEU A N 1
ATOM 991 C CA . LEU A 1 129 ? 1.807 15.170 4.855 1.00 92.50 129 LEU A CA 1
ATOM 992 C C . LEU A 1 129 ? 2.927 15.048 5.895 1.00 92.50 129 LEU A C 1
ATOM 994 O O . LEU A 1 129 ? 3.404 16.055 6.410 1.00 92.50 129 LEU A O 1
ATOM 998 N N . LYS A 1 130 ? 3.338 13.818 6.220 1.00 93.25 130 LYS A N 1
ATOM 999 C CA . LYS A 1 130 ? 4.246 13.542 7.343 1.00 93.25 130 LYS A CA 1
ATOM 1000 C C . LYS A 1 130 ? 5.656 14.042 7.074 1.00 93.25 130 LYS A C 1
ATOM 1002 O O . LYS A 1 130 ? 6.271 14.622 7.957 1.00 93.25 130 LYS A O 1
ATOM 1007 N N . GLU A 1 131 ? 6.146 13.850 5.862 1.00 93.62 131 GLU A N 1
ATOM 1008 C CA . GLU A 1 131 ? 7.486 14.251 5.451 1.00 93.62 131 GLU A CA 1
ATOM 1009 C C . GLU A 1 131 ? 7.635 15.770 5.525 1.00 93.62 131 GLU A C 1
ATOM 1011 O O . GLU A 1 131 ? 8.607 16.269 6.087 1.00 93.62 131 GLU A O 1
ATOM 1016 N N . ASN A 1 132 ? 6.630 16.507 5.039 1.00 92.62 132 ASN A N 1
ATOM 1017 C CA . ASN A 1 132 ? 6.619 17.965 5.123 1.00 92.62 132 ASN A CA 1
ATOM 1018 C C . ASN A 1 132 ? 6.572 18.448 6.578 1.00 92.62 132 ASN A C 1
ATOM 1020 O O . ASN A 1 132 ? 7.323 19.354 6.928 1.00 92.62 132 ASN A O 1
ATOM 1024 N N . VAL A 1 133 ? 5.782 17.804 7.447 1.00 94.56 133 VAL A N 1
ATOM 1025 C CA . VAL A 1 133 ? 5.771 18.128 8.886 1.00 94.56 133 VAL A CA 1
ATOM 1026 C C . VAL A 1 133 ? 7.135 17.878 9.533 1.00 94.56 133 VAL A C 1
ATOM 1028 O O . VAL A 1 133 ? 7.609 18.736 10.271 1.00 94.56 133 VAL A O 1
ATOM 1031 N N . ILE A 1 134 ? 7.779 16.740 9.255 1.00 93.69 134 ILE A N 1
ATOM 1032 C CA . ILE A 1 134 ? 9.086 16.377 9.835 1.00 93.69 134 ILE A CA 1
ATOM 1033 C C . ILE A 1 134 ? 10.162 17.403 9.459 1.00 93.69 134 ILE A C 1
ATOM 1035 O O . ILE A 1 134 ? 10.983 17.767 10.297 1.00 93.69 134 ILE A O 1
ATOM 1039 N N . ILE A 1 135 ? 10.146 17.878 8.213 1.00 93.31 135 ILE A N 1
ATOM 1040 C CA . ILE A 1 135 ? 11.119 18.850 7.695 1.00 93.31 135 ILE A CA 1
ATOM 1041 C C . ILE A 1 135 ? 10.737 20.302 8.047 1.00 93.31 135 ILE A C 1
ATOM 1043 O O . ILE A 1 135 ? 11.564 21.202 7.925 1.00 93.31 135 ILE A O 1
ATOM 1047 N N . GLY A 1 136 ? 9.508 20.550 8.509 1.00 92.69 136 GLY A N 1
ATOM 1048 C CA . GLY A 1 136 ? 9.014 21.895 8.823 1.00 92.69 136 GLY A CA 1
ATOM 1049 C C . GLY A 1 136 ? 8.548 22.697 7.600 1.00 92.69 136 GLY A C 1
ATOM 1050 O O . GLY A 1 136 ? 8.489 23.923 7.658 1.00 92.69 136 GLY A O 1
ATOM 1051 N N . LYS A 1 137 ? 8.208 22.024 6.493 1.00 90.31 137 LYS A N 1
ATOM 1052 C CA . LYS A 1 137 ? 7.617 22.627 5.288 1.00 90.31 137 LYS A CA 1
ATOM 1053 C C . LYS A 1 137 ? 6.085 22.622 5.370 1.00 90.31 137 LYS A C 1
ATOM 1055 O O . LYS A 1 137 ? 5.477 21.793 6.047 1.00 90.31 137 LYS A O 1
ATOM 1060 N N . LEU A 1 138 ? 5.445 23.545 4.649 1.00 89.25 138 LEU A N 1
ATOM 1061 C CA . LEU A 1 138 ? 3.989 23.577 4.508 1.00 89.25 138 LEU A CA 1
ATOM 1062 C C . LEU A 1 138 ? 3.447 22.248 3.964 1.00 89.25 138 LEU A C 1
ATOM 1064 O O . LEU A 1 138 ? 3.951 21.701 2.983 1.00 89.25 138 LEU A O 1
ATOM 1068 N N . ILE A 1 139 ? 2.389 21.750 4.604 1.00 91.44 139 ILE A N 1
ATOM 1069 C CA . ILE A 1 139 ? 1.754 20.491 4.224 1.00 91.44 139 ILE A CA 1
ATOM 1070 C C . ILE A 1 139 ? 0.900 20.636 2.953 1.00 91.44 139 ILE A C 1
ATOM 1072 O O . ILE A 1 139 ? 0.221 21.651 2.774 1.00 91.44 139 ILE A O 1
ATOM 1076 N N . PRO A 1 140 ? 0.824 19.593 2.111 1.00 86.88 140 PRO A N 1
ATOM 1077 C CA . PRO A 1 140 ? 0.008 19.569 0.895 1.00 86.88 140 PRO A CA 1
ATOM 1078 C C . PRO A 1 140 ? -1.476 19.278 1.196 1.00 86.88 140 PRO A C 1
ATOM 1080 O O . PRO A 1 140 ? -2.101 18.412 0.588 1.00 86.88 140 PRO A O 1
ATOM 1083 N N . ALA A 1 141 ? -2.064 19.988 2.162 1.00 83.12 141 ALA A N 1
ATOM 1084 C CA . ALA A 1 141 ? -3.477 19.878 2.518 1.00 83.12 141 ALA A CA 1
ATOM 1085 C C . ALA A 1 141 ? -4.179 21.224 2.310 1.00 83.12 141 ALA A C 1
ATOM 1087 O O . ALA A 1 141 ? -4.141 22.086 3.182 1.00 83.12 141 ALA A O 1
ATOM 1088 N N . ARG A 1 142 ? -4.882 21.364 1.176 1.00 65.81 142 ARG A N 1
ATOM 1089 C CA . ARG A 1 142 ? -5.716 22.527 0.793 1.00 65.81 142 ARG A CA 1
ATOM 1090 C C . ARG A 1 142 ? -4.989 23.789 0.310 1.00 65.81 142 ARG A C 1
ATOM 1092 O O . ARG A 1 142 ? -5.665 24.784 0.064 1.00 65.81 142 ARG A O 1
ATOM 1099 N N . TYR A 1 143 ? -3.676 23.757 0.099 1.00 53.00 143 TYR A N 1
ATOM 1100 C CA . TYR A 1 143 ? -3.011 24.825 -0.648 1.00 53.00 143 TYR A CA 1
ATOM 1101 C C . TYR A 1 143 ? -3.169 24.559 -2.157 1.00 53.00 143 TYR A C 1
ATOM 1103 O O . TYR A 1 143 ? -2.791 23.472 -2.605 1.00 53.00 143 TYR A O 1
ATOM 1111 N N . PRO A 1 144 ? -3.767 25.467 -2.951 1.00 53.47 144 PRO A N 1
ATOM 1112 C CA . PRO A 1 144 ? -3.792 25.303 -4.398 1.00 53.47 144 PRO A CA 1
ATOM 1113 C C . PRO A 1 144 ? -2.348 25.298 -4.906 1.00 53.47 144 PRO A C 1
ATOM 1115 O O . PRO A 1 144 ? -1.564 26.172 -4.552 1.00 53.47 144 PRO A O 1
ATOM 1118 N N . ALA A 1 145 ? -1.994 24.319 -5.741 1.00 55.19 145 ALA A N 1
ATOM 1119 C CA . ALA A 1 145 ? -0.638 24.099 -6.260 1.00 55.19 145 ALA A CA 1
ATOM 1120 C C . ALA A 1 145 ? -0.081 25.248 -7.138 1.00 55.19 145 ALA A C 1
ATOM 1122 O O . ALA A 1 145 ? 0.940 25.085 -7.795 1.00 55.19 145 ALA A O 1
ATOM 1123 N N . SER A 1 146 ? -0.764 26.393 -7.184 1.00 51.50 146 SER A N 1
ATOM 1124 C CA . SER A 1 146 ? -0.578 27.484 -8.137 1.00 51.50 146 SER A CA 1
ATOM 1125 C C . SER A 1 146 ? -0.163 28.815 -7.503 1.00 51.50 146 SER A C 1
ATOM 1127 O O . SER A 1 146 ? -0.254 29.839 -8.171 1.00 51.50 146 SER A O 1
ATOM 1129 N N . GLN A 1 147 ? 0.258 28.847 -6.238 1.00 49.75 147 GLN A N 1
ATOM 1130 C CA . GLN A 1 147 ? 0.883 30.042 -5.665 1.00 49.75 147 GLN A CA 1
ATOM 1131 C C . GLN A 1 147 ? 2.305 29.711 -5.217 1.00 49.75 147 GLN A C 1
ATOM 1133 O O . GLN A 1 147 ? 2.534 28.759 -4.475 1.00 49.75 147 GLN A O 1
ATOM 1138 N N . GLU A 1 148 ? 3.263 30.456 -5.763 1.00 49.41 148 GLU A N 1
ATOM 1139 C CA . GLU A 1 148 ? 4.667 30.388 -5.381 1.00 49.41 148 GLU A CA 1
ATOM 1140 C C . GLU A 1 148 ? 4.793 30.592 -3.869 1.00 49.41 148 GLU A C 1
ATOM 1142 O O . GLU A 1 148 ? 4.095 31.413 -3.269 1.00 49.41 148 GLU A O 1
ATOM 1147 N N . VAL A 1 149 ? 5.664 29.789 -3.258 1.00 52.66 149 VAL A N 1
ATOM 1148 C CA . VAL A 1 149 ? 6.032 29.926 -1.849 1.00 52.66 149 VAL A CA 1
ATOM 1149 C C . VAL A 1 149 ? 6.545 31.359 -1.660 1.00 52.66 149 VAL A C 1
ATOM 1151 O O . VAL A 1 149 ? 7.474 31.728 -2.376 1.00 52.66 149 VAL A O 1
ATOM 1154 N N . PRO A 1 150 ? 5.967 32.177 -0.761 1.00 49.59 150 PRO A N 1
ATOM 1155 C CA . PRO A 1 150 ? 6.563 33.465 -0.436 1.00 49.59 150 PRO A CA 1
ATOM 1156 C C . PRO A 1 150 ? 7.963 33.206 0.129 1.00 49.59 150 PRO A C 1
ATOM 1158 O O . PRO A 1 150 ? 8.089 32.374 1.032 1.00 49.59 150 PRO A O 1
ATOM 1161 N N . GLU A 1 151 ? 8.976 33.860 -0.448 1.00 46.16 151 GLU A N 1
ATOM 1162 C CA . GLU A 1 151 ? 10.360 33.853 0.057 1.00 46.16 151 GLU A CA 1
ATOM 1163 C C . GLU A 1 151 ? 10.445 34.207 1.549 1.00 46.16 151 GLU A C 1
ATOM 1165 O O . GLU A 1 151 ? 9.684 35.095 2.007 1.00 46.16 151 GLU A O 1
#

InterPro domains:
  IPR007081 RNA polymerase Rpb1, domain 5 [PF04998] (1-98)

Secondary structure (DSSP, 8-state):
-HHHHHHHHHHHHHHHHHHHHHHHHTT----HHHHHHHHHHTT-EEEEEE-TTSSPPTT-EEEHHHHHHHHHHHHHTT-PPPEEEE----HHHHHHT-S-HHHHHHHS-HHHHHHHHHHTTPPP---SHHHHHHHTPPPSSS--TTSPPP-

pLDDT: mean 90.35, std 10.59, range [46.16, 97.0]